Protein AF-A0A972U0E0-F1 (afdb_monomer)

pLDDT: mean 87.34, std 15.99, range [45.97, 98.5]

Mean predicted aligned error: 7.49 Å

Structure (mmCIF, N/CA/C/O backbone):
data_AF-A0A972U0E0-F1
#
_entry.id   AF-A0A972U0E0-F1
#
loop_
_atom_site.group_PDB
_atom_site.id
_atom_site.type_symbol
_atom_site.label_atom_id
_atom_site.label_alt_id
_atom_site.label_comp_id
_atom_site.label_asym_id
_atom_site.label_entity_id
_atom_site.label_seq_id
_atom_site.pdbx_PDB_ins_code
_atom_site.Cartn_x
_atom_site.Cartn_y
_atom_site.Cartn_z
_atom_site.occupancy
_atom_site.B_iso_or_equiv
_atom_site.auth_seq_id
_atom_site.auth_comp_id
_atom_site.auth_asym_id
_atom_site.auth_atom_id
_atom_site.pdbx_PDB_model_num
ATOM 1 N N . MET A 1 1 ? -21.734 -22.001 16.096 1.00 52.44 1 MET A N 1
ATOM 2 C CA . MET A 1 1 ? -20.708 -21.516 15.146 1.00 52.44 1 MET A CA 1
ATOM 3 C C . MET A 1 1 ? -21.021 -20.067 14.820 1.00 52.44 1 MET A C 1
ATOM 5 O O . MET A 1 1 ? -22.146 -19.792 14.429 1.00 52.44 1 MET A O 1
ATOM 9 N N . LEU A 1 2 ? -20.081 -19.148 15.040 1.00 45.97 2 LEU A N 1
ATOM 10 C CA . LEU A 1 2 ? -20.232 -17.753 14.615 1.00 45.97 2 LEU A CA 1
ATOM 11 C C . LEU A 1 2 ? -20.106 -17.695 13.086 1.00 45.97 2 LEU A C 1
ATOM 13 O O . LEU A 1 2 ? -19.237 -18.385 12.544 1.00 45.97 2 LEU A O 1
ATOM 17 N N . PRO A 1 3 ? -20.931 -16.912 12.372 1.00 53.34 3 PRO A N 1
ATOM 18 C CA . PRO A 1 3 ? -20.712 -16.708 10.953 1.00 53.34 3 PRO A CA 1
ATOM 19 C C . PRO A 1 3 ? -19.336 -16.064 10.796 1.00 53.34 3 PRO A C 1
ATOM 21 O O . PRO A 1 3 ? -19.034 -15.043 11.415 1.00 53.34 3 PRO A O 1
ATOM 24 N N . LYS A 1 4 ? -18.482 -16.679 9.978 1.00 53.16 4 LYS A N 1
ATOM 25 C CA . LYS A 1 4 ? -17.305 -16.003 9.442 1.00 53.16 4 LYS A CA 1
ATOM 26 C C . LYS A 1 4 ? -17.856 -14.783 8.719 1.00 53.16 4 LYS A C 1
ATOM 28 O O . LYS A 1 4 ? -18.472 -14.951 7.670 1.00 53.16 4 LYS A O 1
ATOM 33 N N . LEU A 1 5 ? -17.717 -13.591 9.305 1.00 50.53 5 LEU A N 1
ATOM 34 C CA . LEU A 1 5 ? -18.037 -12.353 8.609 1.00 50.53 5 LEU A CA 1
ATOM 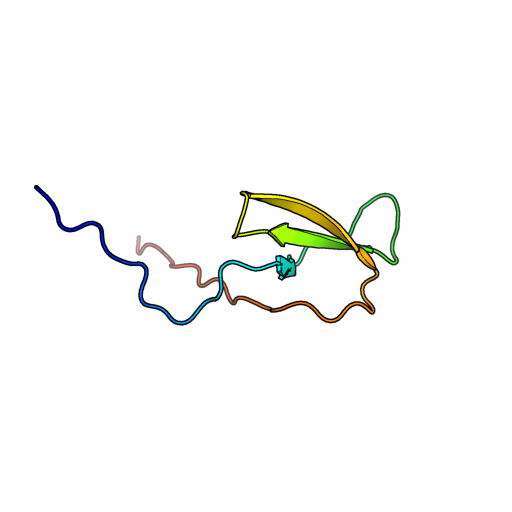35 C C . LEU A 1 5 ? -17.185 -12.362 7.341 1.00 50.53 5 LEU A C 1
ATOM 37 O O . LEU A 1 5 ? -15.977 -12.128 7.382 1.00 50.53 5 LEU A O 1
ATOM 41 N N . SER A 1 6 ? -17.800 -12.704 6.211 1.00 52.47 6 SER A N 1
ATOM 42 C CA . SER A 1 6 ? -17.233 -12.418 4.909 1.00 52.47 6 SER A CA 1
ATOM 43 C C . SER A 1 6 ? -17.014 -10.917 4.904 1.00 52.47 6 SER A C 1
ATOM 45 O O . SER A 1 6 ? -17.965 -10.160 5.096 1.00 52.47 6 SER A O 1
ATOM 47 N N . TYR A 1 7 ? -15.760 -10.505 4.767 1.00 53.16 7 TYR A N 1
ATOM 48 C CA . TYR A 1 7 ? -15.325 -9.121 4.653 1.00 53.16 7 TYR A CA 1
ATOM 49 C C . TYR A 1 7 ? -15.912 -8.525 3.354 1.00 53.16 7 TYR A C 1
ATOM 51 O O . TYR A 1 7 ? -15.228 -8.334 2.355 1.00 53.16 7 TYR A O 1
ATOM 59 N N . ALA A 1 8 ? -17.230 -8.338 3.306 1.00 52.41 8 ALA A N 1
ATOM 60 C CA . ALA A 1 8 ? -18.004 -8.016 2.114 1.00 52.41 8 ALA A CA 1
ATOM 61 C C . ALA A 1 8 ? -18.016 -6.499 1.903 1.00 52.41 8 ALA A C 1
ATOM 63 O O . ALA A 1 8 ? -19.050 -5.843 1.938 1.00 52.41 8 ALA A O 1
ATOM 64 N N . GLY A 1 9 ? -16.820 -5.940 1.739 1.00 60.84 9 GLY A N 1
ATOM 65 C CA . GLY A 1 9 ? -16.585 -4.522 1.500 1.00 60.84 9 GLY A CA 1
ATOM 66 C C . GLY A 1 9 ? -15.722 -4.298 0.264 1.00 60.84 9 GLY A C 1
ATOM 67 O O . GLY A 1 9 ? -14.721 -3.607 0.365 1.00 60.84 9 GLY A O 1
ATOM 68 N N . GLY A 1 10 ? -16.043 -4.935 -0.866 1.00 78.31 10 GLY A N 1
ATOM 69 C CA . GLY A 1 10 ? -15.616 -4.520 -2.216 1.00 78.31 10 GLY A CA 1
ATOM 70 C C . GLY A 1 10 ? -14.117 -4.494 -2.565 1.00 78.31 10 GLY A C 1
ATOM 71 O O . GLY A 1 10 ? -13.780 -4.084 -3.673 1.00 78.31 10 GLY A O 1
ATOM 72 N N . PHE A 1 11 ? -13.205 -4.908 -1.683 1.00 84.81 11 PHE A N 1
ATOM 73 C CA . PHE A 1 11 ? -11.767 -4.915 -1.976 1.00 84.81 11 PHE A CA 1
ATOM 74 C C . PHE A 1 11 ? -11.313 -6.265 -2.537 1.00 84.81 11 PHE A C 1
ATOM 76 O O . PHE A 1 11 ? -11.646 -7.317 -1.994 1.00 84.81 11 PHE A O 1
ATOM 83 N N . ALA A 1 12 ? -10.530 -6.223 -3.617 1.00 91.56 12 ALA A N 1
ATOM 84 C CA . ALA A 1 12 ? -9.910 -7.406 -4.196 1.00 91.56 12 ALA A CA 1
ATOM 85 C C . ALA A 1 12 ? -8.765 -7.907 -3.300 1.00 91.56 12 ALA A C 1
ATOM 87 O O . ALA A 1 12 ? -8.095 -7.117 -2.635 1.00 91.56 12 ALA A O 1
ATOM 88 N N . ALA A 1 13 ? -8.509 -9.214 -3.315 1.00 93.38 13 ALA A N 1
ATOM 89 C CA . ALA A 1 13 ? -7.293 -9.785 -2.745 1.00 93.38 13 ALA A CA 1
ATOM 90 C C . ALA A 1 13 ? -6.129 -9.549 -3.725 1.00 93.38 13 ALA A C 1
ATOM 92 O O . ALA A 1 13 ? -5.833 -10.388 -4.568 1.00 93.38 13 ALA A O 1
ATOM 93 N N . ASP A 1 14 ? -5.533 -8.359 -3.669 1.00 94.81 14 ASP A N 1
ATOM 94 C CA . ASP A 1 14 ? -4.520 -7.880 -4.622 1.00 94.81 14 ASP A CA 1
ATOM 95 C C . ASP A 1 14 ? -3.467 -7.020 -3.893 1.00 94.81 14 ASP A C 1
ATOM 97 O O . ASP A 1 14 ? -3.485 -6.914 -2.662 1.00 94.81 14 ASP A O 1
ATOM 101 N N . ASN A 1 15 ? -2.540 -6.418 -4.634 1.00 96.81 15 ASN A N 1
ATOM 102 C CA . ASN A 1 15 ? -1.533 -5.495 -4.126 1.00 96.81 15 ASN A CA 1
ATOM 103 C C . ASN A 1 15 ? -2.114 -4.088 -3.954 1.00 96.81 15 ASN A C 1
ATOM 105 O O . ASN A 1 15 ? -2.730 -3.528 -4.867 1.00 96.81 15 ASN A O 1
ATOM 109 N N . TYR A 1 16 ? -1.870 -3.503 -2.784 1.00 97.56 16 TYR A N 1
ATOM 110 C CA . TYR A 1 16 ? -2.288 -2.147 -2.451 1.00 97.56 16 TYR A CA 1
ATOM 111 C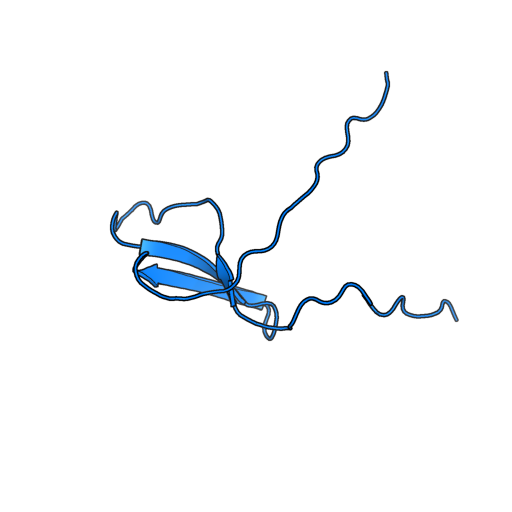 C . TYR A 1 16 ? -1.109 -1.318 -1.968 1.00 97.56 16 TYR A C 1
ATOM 113 O O . TYR A 1 16 ? -0.312 -1.782 -1.150 1.00 97.56 16 TYR A O 1
ATOM 121 N N . TRP A 1 17 ? -1.027 -0.079 -2.444 1.00 97.81 17 TRP A N 1
ATOM 122 C CA . TRP A 1 17 ? -0.022 0.873 -1.985 1.00 97.81 17 TRP A CA 1
ATOM 123 C C . TRP A 1 17 ? -0.134 1.145 -0.479 1.00 97.81 17 TRP A C 1
ATOM 125 O O . TRP A 1 17 ? -1.232 1.301 0.058 1.00 97.81 17 TRP A O 1
ATOM 135 N N . SER A 1 18 ? 1.022 1.240 0.180 1.00 94.75 18 SER A N 1
ATOM 136 C CA . SER A 1 18 ? 1.194 1.844 1.504 1.00 94.75 18 SER A CA 1
ATOM 137 C C . SER A 1 18 ? 1.604 3.315 1.363 1.00 94.75 18 SER A C 1
ATOM 139 O O . SER A 1 18 ? 2.116 3.732 0.325 1.00 94.75 18 SER A O 1
ATOM 141 N N . SER A 1 19 ? 1.434 4.106 2.425 1.00 94.62 19 SER A N 1
ATOM 142 C CA . SER A 1 19 ? 1.949 5.480 2.509 1.00 94.62 19 SER A CA 1
ATOM 143 C C . SER A 1 19 ? 3.458 5.554 2.787 1.00 94.62 19 SER A C 1
ATOM 145 O O . SER A 1 19 ? 4.019 6.647 2.839 1.00 94.62 19 SER A O 1
ATOM 147 N N . SER A 1 20 ? 4.125 4.416 2.999 1.00 96.88 20 SER A N 1
ATOM 148 C CA . SER A 1 20 ? 5.553 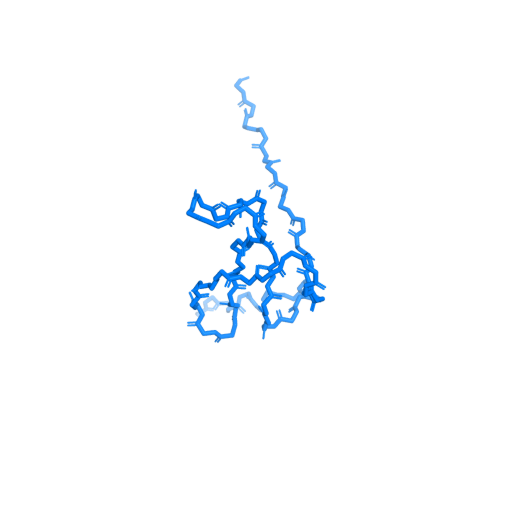4.351 3.324 1.00 96.88 20 SER A CA 1
ATOM 149 C C . SER A 1 20 ? 6.428 4.260 2.070 1.00 96.88 20 SER A C 1
ATOM 151 O O . SER A 1 20 ? 6.319 3.320 1.282 1.00 96.88 20 SER A O 1
ATOM 153 N N . GLN A 1 21 ? 7.356 5.205 1.923 1.00 97.81 21 GLN A N 1
ATOM 154 C CA . GLN A 1 21 ? 8.439 5.134 0.939 1.00 97.81 21 GLN A CA 1
ATOM 155 C C . GLN A 1 21 ? 9.492 4.091 1.358 1.00 97.81 21 GLN A C 1
ATOM 157 O O . GLN A 1 21 ? 9.732 3.904 2.552 1.00 97.81 21 GLN A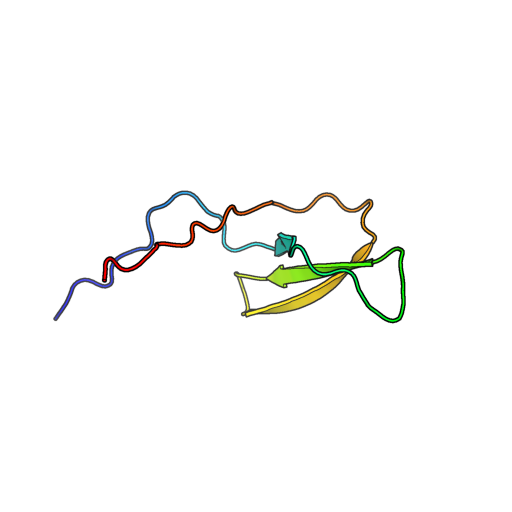 O 1
ATOM 162 N 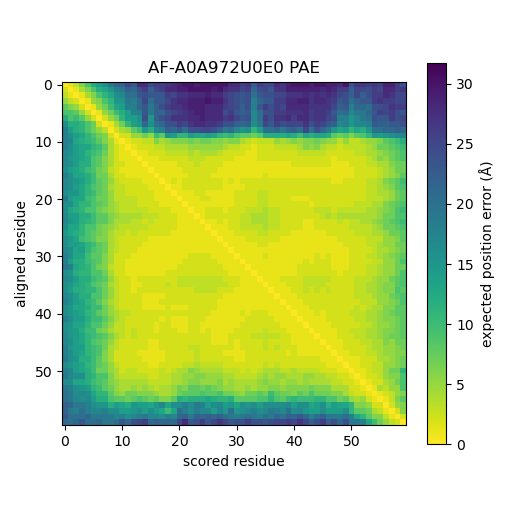N . ASN A 1 22 ? 10.154 3.446 0.391 1.00 97.81 22 ASN A N 1
ATOM 163 C CA . ASN A 1 22 ? 11.355 2.660 0.678 1.00 97.81 22 ASN A CA 1
ATOM 164 C C . ASN A 1 22 ? 12.501 3.598 1.132 1.00 97.81 22 ASN A C 1
ATOM 166 O O . ASN A 1 22 ? 12.774 4.623 0.503 1.00 97.81 22 ASN A O 1
ATOM 170 N N . SER A 1 23 ? 13.166 3.264 2.239 1.00 97.38 23 SER A N 1
ATOM 171 C CA . SER A 1 23 ? 14.248 4.072 2.811 1.00 97.38 23 SER A CA 1
ATOM 172 C C . SER A 1 23 ? 15.539 4.046 1.989 1.00 97.38 23 SER A C 1
ATOM 174 O O . SER A 1 23 ? 16.280 5.024 2.015 1.00 97.38 23 SER A O 1
ATOM 176 N N . THR A 1 24 ? 15.814 2.967 1.252 1.00 97.62 24 THR A N 1
ATOM 177 C CA . THR A 1 24 ? 17.052 2.806 0.469 1.00 97.62 24 THR A CA 1
ATOM 178 C C . THR A 1 24 ? 16.902 3.252 -0.983 1.00 97.62 24 THR A C 1
ATOM 180 O O . THR A 1 24 ? 17.893 3.590 -1.625 1.00 97.62 24 THR A O 1
ATOM 183 N N . ASN A 1 25 ? 15.672 3.296 -1.504 1.00 97.56 25 ASN A N 1
ATOM 184 C CA . ASN A 1 25 ? 15.381 3.719 -2.870 1.00 97.56 25 ASN A CA 1
ATOM 185 C C . ASN A 1 25 ? 14.173 4.663 -2.910 1.00 97.56 25 ASN A C 1
ATOM 187 O O . ASN A 1 25 ? 13.023 4.232 -2.830 1.00 97.56 25 ASN A O 1
ATOM 191 N N . ALA A 1 26 ? 14.433 5.956 -3.117 1.00 97.44 26 ALA A N 1
ATOM 192 C C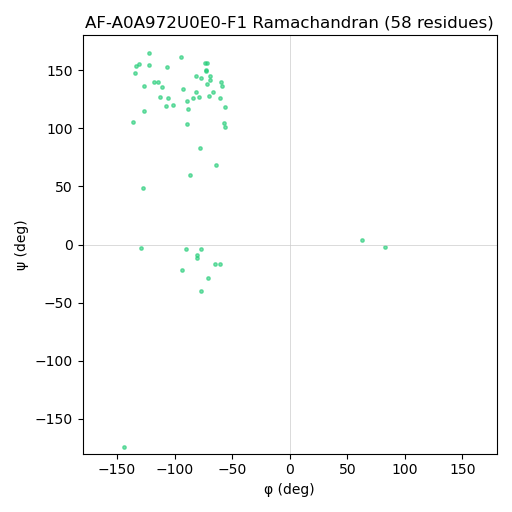A . ALA A 1 26 ? 13.402 6.993 -3.152 1.00 97.44 26 ALA A CA 1
ATOM 193 C C . ALA A 1 26 ? 12.402 6.851 -4.315 1.00 97.44 26 ALA A C 1
ATOM 195 O O . ALA A 1 26 ? 11.317 7.440 -4.261 1.00 97.44 26 ALA A O 1
ATOM 196 N N . ASN A 1 27 ? 12.730 6.060 -5.340 1.00 98.31 27 ASN A N 1
ATOM 197 C CA . ASN A 1 27 ? 11.819 5.760 -6.443 1.00 98.31 27 ASN A CA 1
ATOM 198 C C . ASN A 1 27 ? 10.808 4.663 -6.093 1.00 98.31 27 ASN A C 1
ATOM 200 O O . ASN A 1 27 ? 9.837 4.503 -6.826 1.00 98.31 27 ASN A O 1
ATOM 204 N N . ASN A 1 28 ? 10.992 3.947 -4.978 1.00 98.50 28 ASN A N 1
ATOM 205 C CA . ASN A 1 28 ? 10.121 2.850 -4.567 1.00 98.50 28 ASN A CA 1
ATOM 206 C C . ASN A 1 28 ? 9.227 3.228 -3.376 1.00 98.50 28 ASN A C 1
ATOM 208 O O . ASN A 1 28 ? 9.565 4.064 -2.531 1.00 98.50 28 ASN A O 1
ATOM 212 N N . ALA A 1 29 ? 8.072 2.575 -3.297 1.00 98.38 29 ALA A N 1
ATOM 213 C CA . ALA A 1 29 ? 7.169 2.596 -2.152 1.00 98.38 29 ALA A CA 1
ATOM 214 C C . ALA A 1 29 ? 6.760 1.169 -1.776 1.00 98.38 29 ALA A C 1
ATOM 216 O O . ALA A 1 29 ? 6.790 0.254 -2.604 1.00 98.38 29 ALA A O 1
ATOM 217 N N . TRP A 1 30 ? 6.376 0.980 -0.518 1.00 98.38 30 TRP A N 1
ATOM 218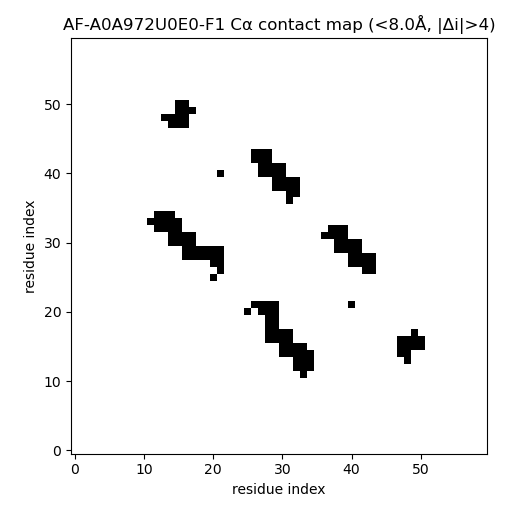 C CA . TRP A 1 30 ? 5.909 -0.310 -0.027 1.00 98.38 30 TRP A CA 1
ATOM 219 C C . TRP A 1 30 ? 4.475 -0.583 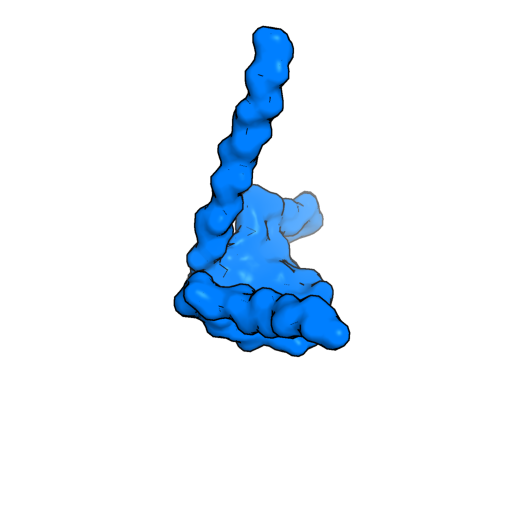-0.486 1.00 98.38 30 TRP A C 1
ATOM 221 O O . TRP A 1 30 ? 3.633 0.314 -0.532 1.00 98.38 30 TRP A O 1
ATOM 231 N N . ASN A 1 31 ? 4.175 -1.838 -0.797 1.00 97.94 31 ASN A N 1
ATOM 232 C CA . ASN A 1 31 ? 2.823 -2.314 -1.054 1.00 97.94 31 ASN A CA 1
ATOM 233 C C . ASN A 1 31 ? 2.570 -3.635 -0.327 1.00 97.94 31 ASN A C 1
ATOM 235 O O . ASN A 1 31 ? 3.482 -4.439 -0.134 1.00 97.94 31 ASN A O 1
ATOM 239 N N . GLN A 1 32 ? 1.321 -3.828 0.090 1.00 97.50 32 GLN A N 1
ATOM 240 C CA . GLN A 1 32 ? 0.863 -5.023 0.785 1.00 97.50 32 GLN A CA 1
ATOM 241 C C . GLN A 1 32 ? 0.033 -5.879 -0.165 1.00 97.50 32 GLN A C 1
ATOM 243 O O . GLN A 1 32 ? -0.960 -5.411 -0.728 1.00 97.50 32 GLN A O 1
ATOM 248 N N . ASN A 1 33 ? 0.407 -7.146 -0.295 1.00 96.44 33 ASN A N 1
ATOM 249 C CA . ASN A 1 33 ? -0.354 -8.136 -1.031 1.00 96.44 33 ASN A CA 1
ATOM 250 C C . ASN A 1 33 ? -1.369 -8.804 -0.097 1.00 96.44 33 ASN A C 1
ATOM 252 O O . ASN A 1 33 ? -0.999 -9.469 0.871 1.00 96.44 33 ASN A O 1
ATOM 256 N N . PHE A 1 34 ? -2.659 -8.636 -0.382 1.00 94.00 34 PHE A N 1
ATOM 257 C CA . PHE A 1 34 ? -3.732 -9.260 0.401 1.00 94.00 34 PHE A CA 1
ATOM 258 C C . PHE A 1 34 ? -4.149 -10.648 -0.112 1.00 94.00 34 PHE A C 1
ATOM 260 O O . PHE A 1 34 ? -4.980 -11.290 0.524 1.00 94.00 34 PHE A O 1
ATOM 267 N N . ASN A 1 35 ? -3.581 -11.126 -1.223 1.00 95.25 35 ASN A N 1
ATOM 268 C CA . ASN A 1 35 ? -3.758 -12.502 -1.697 1.00 95.25 35 ASN A CA 1
ATOM 269 C C . ASN A 1 35 ? -2.906 -13.494 -0.890 1.00 95.25 35 ASN A C 1
ATOM 271 O O . ASN A 1 35 ? -3.365 -14.584 -0.569 1.00 95.25 35 ASN A O 1
ATOM 275 N N . ASN A 1 36 ? -1.667 -13.116 -0.550 1.00 95.62 36 ASN A N 1
ATOM 276 C CA . ASN A 1 36 ? -0.715 -14.004 0.131 1.00 95.62 36 ASN A CA 1
ATOM 277 C C . ASN A 1 36 ? -0.049 -13.413 1.387 1.00 95.62 36 ASN A C 1
ATOM 279 O O . ASN A 1 36 ? 0.702 -14.117 2.051 1.00 95.62 36 ASN A O 1
ATOM 283 N N . GLY A 1 37 ? -0.317 -12.153 1.736 1.00 96.12 37 GLY A N 1
ATOM 284 C CA . GLY A 1 37 ? 0.237 -11.515 2.933 1.00 96.12 37 GLY A CA 1
ATOM 285 C C . GLY A 1 37 ? 1.653 -10.955 2.772 1.00 96.12 37 GLY A C 1
ATOM 286 O O . GLY A 1 37 ? 2.149 -10.324 3.704 1.00 96.12 37 GLY A O 1
ATOM 287 N N . ASN A 1 38 ? 2.292 -11.113 1.612 1.00 98.06 38 ASN A N 1
ATOM 288 C CA . ASN A 1 38 ? 3.637 -10.593 1.385 1.00 98.06 38 ASN A CA 1
ATOM 289 C C . ASN A 1 38 ? 3.653 -9.066 1.253 1.00 98.06 38 ASN A C 1
ATOM 291 O O . ASN A 1 38 ? 2.673 -8.436 0.849 1.00 98.06 38 ASN A O 1
ATOM 295 N N . GLN A 1 39 ? 4.814 -8.488 1.541 1.00 97.88 39 GLN A N 1
ATOM 296 C CA . GLN A 1 39 ? 5.103 -7.079 1.323 1.00 97.88 39 GLN A CA 1
ATOM 297 C C . GLN A 1 39 ? 6.191 -6.941 0.256 1.00 97.88 39 GLN A C 1
ATOM 299 O O . GLN A 1 39 ? 7.146 -7.715 0.236 1.00 97.88 39 GLN A O 1
ATOM 304 N N . PHE A 1 40 ? 6.038 -5.953 -0.623 1.00 98.00 40 PHE A N 1
ATOM 305 C CA . PHE A 1 40 ? 6.966 -5.682 -1.721 1.00 98.00 40 PHE A CA 1
ATOM 306 C C . PHE A 1 40 ? 7.296 -4.193 -1.787 1.00 98.00 40 PHE A C 1
ATOM 308 O O . PHE A 1 40 ? 6.468 -3.360 -1.411 1.00 98.00 40 PHE A O 1
ATOM 315 N N . ASP A 1 41 ? 8.462 -3.842 -2.322 1.00 97.94 41 ASP A N 1
ATOM 316 C CA . ASP A 1 41 ? 8.789 -2.476 -2.708 1.00 97.94 41 ASP A CA 1
ATOM 317 C C . ASP A 1 41 ? 8.782 -2.353 -4.236 1.00 97.94 41 ASP A C 1
ATOM 319 O O . ASP A 1 41 ? 9.509 -3.032 -4.950 1.00 97.94 41 ASP A O 1
ATOM 323 N N . ASN A 1 42 ? 7.905 -1.501 -4.756 1.00 98.25 42 ASN A N 1
ATOM 324 C CA . ASN A 1 42 ? 7.730 -1.315 -6.195 1.00 98.25 42 ASN A CA 1
ATOM 325 C C . ASN A 1 42 ? 7.964 0.147 -6.559 1.00 98.25 42 ASN A C 1
ATOM 327 O O . ASN A 1 42 ? 7.755 1.035 -5.728 1.00 98.25 42 ASN A O 1
ATOM 331 N N . ASN A 1 43 ? 8.358 0.401 -7.808 1.00 98.06 43 ASN A N 1
ATOM 332 C CA . ASN A 1 43 ? 8.522 1.761 -8.309 1.00 98.06 43 ASN A CA 1
ATOM 333 C C . ASN A 1 43 ? 7.196 2.531 -8.200 1.00 98.06 43 ASN A C 1
ATOM 335 O O . ASN A 1 43 ? 6.132 2.006 -8.529 1.00 98.06 43 ASN A O 1
ATOM 339 N N . LYS A 1 44 ? 7.262 3.782 -7.743 1.00 97.50 44 LYS A N 1
ATOM 340 C CA . LYS A 1 44 ? 6.115 4.681 -7.556 1.00 97.50 44 LYS A CA 1
ATOM 341 C C . LYS A 1 44 ? 5.343 4.971 -8.848 1.00 97.50 44 LYS A C 1
ATOM 343 O O . LYS A 1 44 ? 4.215 5.445 -8.768 1.00 97.50 44 LYS A O 1
ATOM 348 N N . ASN A 1 45 ? 5.924 4.704 -10.020 1.00 97.62 45 ASN A N 1
ATOM 349 C CA . ASN A 1 45 ? 5.234 4.803 -11.308 1.00 97.62 45 ASN A CA 1
ATOM 350 C C . ASN A 1 45 ? 4.347 3.584 -11.639 1.00 97.62 45 ASN A C 1
ATOM 352 O O . ASN A 1 45 ? 3.589 3.637 -12.609 1.00 97.62 45 ASN A O 1
ATOM 356 N N . ASN A 1 46 ? 4.408 2.500 -10.857 1.00 97.75 46 ASN A N 1
ATOM 357 C CA . ASN A 1 46 ? 3.549 1.338 -11.063 1.00 97.75 46 ASN A CA 1
ATOM 358 C C . ASN A 1 46 ? 2.088 1.659 -10.719 1.00 97.75 46 ASN A C 1
ATOM 360 O O . ASN A 1 46 ? 1.773 2.375 -9.768 1.00 97.75 46 ASN A O 1
ATOM 364 N N . THR A 1 47 ? 1.167 1.056 -11.466 1.00 97.69 47 THR A N 1
ATOM 365 C CA . THR A 1 47 ? -0.267 1.165 -11.182 1.00 97.69 47 THR A CA 1
ATOM 366 C C . THR A 1 47 ? -0.683 0.054 -10.220 1.00 97.69 47 THR A C 1
ATOM 368 O O . THR A 1 47 ? -0.827 -1.092 -10.635 1.00 97.69 47 THR A O 1
ATOM 371 N N . LEU A 1 48 ? -0.883 0.389 -8.941 1.00 96.69 48 LEU A N 1
ATOM 372 C CA . LEU A 1 48 ? -1.475 -0.501 -7.933 1.00 96.69 48 LEU A CA 1
ATOM 373 C C . LEU A 1 48 ? -2.729 0.135 -7.325 1.00 96.69 48 LEU A C 1
ATOM 375 O O . LEU A 1 48 ? -2.979 1.335 -7.461 1.00 96.69 48 LEU A O 1
ATOM 379 N N . ARG A 1 49 ? -3.527 -0.681 -6.633 1.00 95.50 49 ARG A N 1
ATOM 380 C CA . ARG A 1 49 ? -4.758 -0.233 -5.977 1.00 95.50 49 ARG A CA 1
ATOM 381 C C . ARG A 1 49 ? -4.442 0.591 -4.722 1.00 95.50 49 ARG A C 1
ATOM 383 O O . ARG A 1 49 ? -3.398 0.426 -4.095 1.00 95.50 49 ARG A O 1
ATOM 390 N N . VAL A 1 50 ? -5.381 1.442 -4.308 1.00 93.31 50 VAL A N 1
ATOM 391 C CA . VAL A 1 50 ? -5.313 2.199 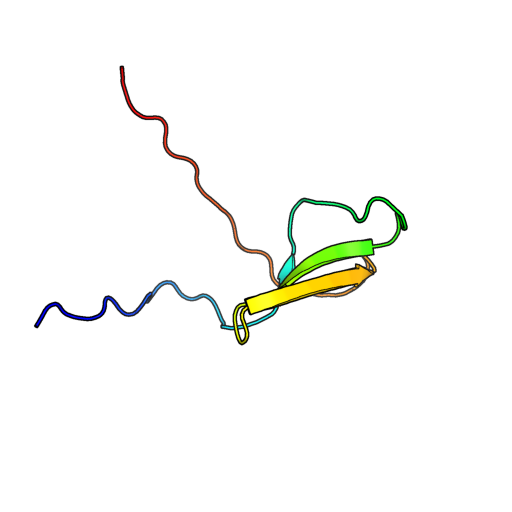-3.044 1.00 93.31 50 VAL A CA 1
ATOM 392 C C . VAL A 1 50 ? -6.478 1.789 -2.151 1.00 93.31 50 VAL A C 1
ATOM 394 O O . VAL A 1 50 ? -7.593 1.576 -2.628 1.00 93.31 50 VAL A O 1
ATOM 397 N N . ARG A 1 51 ? -6.217 1.648 -0.848 1.00 88.81 51 ARG A N 1
ATOM 398 C CA . ARG A 1 51 ? -7.227 1.318 0.159 1.00 88.81 51 ARG A CA 1
ATOM 399 C C . ARG A 1 51 ? -7.186 2.357 1.279 1.00 88.81 51 ARG A C 1
ATOM 401 O O . ARG A 1 51 ? -6.184 2.415 1.987 1.00 88.81 51 ARG A O 1
ATOM 408 N N . PRO A 1 52 ? -8.246 3.156 1.473 1.00 86.88 52 PRO A N 1
ATOM 409 C CA . PRO A 1 52 ? -8.290 4.103 2.577 1.00 86.88 52 PRO A CA 1
ATOM 410 C C . PRO A 1 52 ? -8.408 3.369 3.920 1.00 86.88 52 PRO A C 1
ATOM 412 O O . PRO A 1 52 ? -9.140 2.385 4.043 1.00 86.88 52 PRO A O 1
ATOM 415 N N . VAL A 1 53 ? -7.715 3.881 4.937 1.00 87.50 53 VAL A N 1
ATOM 416 C CA . VAL A 1 53 ? -7.794 3.407 6.325 1.00 87.50 53 VAL A CA 1
ATOM 417 C C . VAL A 1 53 ? -8.436 4.508 7.163 1.00 87.50 53 VAL A C 1
ATOM 419 O O . VAL A 1 53 ? -8.000 5.655 7.114 1.00 87.50 53 VAL A O 1
ATOM 422 N N . ARG A 1 54 ? -9.492 4.176 7.914 1.00 86.12 54 ARG A N 1
ATOM 423 C CA . ARG A 1 54 ? -10.153 5.112 8.834 1.00 86.12 54 ARG A CA 1
ATOM 424 C C . ARG A 1 54 ? -9.695 4.826 10.259 1.00 86.12 54 ARG A C 1
ATOM 426 O O . ARG A 1 54 ? -9.892 3.716 10.745 1.00 86.12 54 ARG A O 1
ATOM 433 N N . GLY A 1 55 ? -9.087 5.819 10.901 1.00 88.19 55 GLY A N 1
ATOM 434 C CA . GLY A 1 55 ? -8.849 5.807 12.342 1.00 88.19 55 GLY A CA 1
ATOM 435 C C . GLY A 1 55 ? -10.106 6.245 13.090 1.00 88.19 55 GLY A C 1
ATOM 436 O O . GLY A 1 55 ? -10.843 7.103 12.606 1.00 88.19 55 GLY A O 1
ATOM 437 N N . PHE A 1 56 ? -10.347 5.663 14.262 1.00 84.94 56 PHE A N 1
ATOM 438 C CA . PHE A 1 56 ? -11.412 6.089 15.167 1.00 84.94 56 PHE A CA 1
ATOM 439 C C . PHE A 1 56 ? -10.783 6.721 16.404 1.00 84.94 56 PHE A C 1
ATOM 441 O O . PHE A 1 56 ? -9.818 6.185 16.948 1.00 84.94 56 PHE A O 1
ATOM 448 N N . GLN A 1 57 ? -11.326 7.852 16.844 1.00 84.12 57 GLN A N 1
ATOM 449 C CA . GLN A 1 57 ? -10.987 8.421 18.140 1.00 84.12 57 GLN A CA 1
ATOM 450 C C . GLN A 1 57 ? -11.862 7.743 19.197 1.00 84.12 57 GLN A C 1
ATOM 452 O O . GLN A 1 57 ? -13.084 7.708 19.059 1.00 84.12 57 GLN A O 1
ATOM 457 N N . TYR A 1 58 ? -11.243 7.189 20.236 1.00 81.06 58 TYR A N 1
ATOM 458 C CA . TYR A 1 58 ? -11.975 6.747 21.419 1.00 81.06 58 TYR A CA 1
ATOM 459 C C . TYR A 1 58 ? -12.279 7.985 22.274 1.00 81.06 58 TYR A C 1
ATOM 461 O O . TYR A 1 58 ? -11.377 8.779 22.541 1.00 81.06 58 TYR A O 1
ATOM 469 N N . GLY A 1 59 ? -13.548 8.187 22.637 1.00 78.38 59 GLY A N 1
ATOM 470 C CA . GLY A 1 59 ? -13.958 9.287 23.511 1.00 78.38 59 GLY A CA 1
ATOM 471 C C . GLY A 1 59 ? -13.470 9.047 24.937 1.00 78.38 59 GLY A C 1
ATOM 472 O O . GLY A 1 59 ? -13.685 7.960 25.473 1.00 78.38 59 GLY A O 1
ATOM 473 N N . THR A 1 60 ? -12.789 10.042 25.506 1.00 62.72 60 THR A N 1
ATOM 474 C CA . THR A 1 60 ? -12.455 10.134 26.936 1.00 62.72 60 THR A CA 1
ATOM 475 C C . THR A 1 60 ? -13.593 10.773 27.706 1.00 62.72 60 THR A C 1
ATOM 477 O O . THR A 1 60 ? -14.113 11.785 27.180 1.00 62.72 60 THR A O 1
#

Solvent-accessible surface area (backbone atoms only — not comparable to full-atom values): 4085 Å² total; per-residue (Å²): 133,80,80,78,76,71,84,84,69,92,72,76,67,43,54,25,55,50,96,47,65,39,90,90,41,86,62,24,24,33,28,43,27,62,68,79,70,50,75,49,75,42,54,68,86,60,94,66,45,81,71,92,82,85,87,80,86,80,87,128

Nearest PDB structures (foldseek):
  2d9t-assembly1_A  TM=5.596E-01  e=4.036E+00  Mus musculus

Sequence (60 aa):
MLPKLSYAGGFAADNYWSSSQNSTNANNAWNQNFNNGNQFDNNKNNTLRVRPVRGFQYGT

Radius of gyration: 15.09 Å; Cα contacts (8 Å, |Δi|>4): 74; chains: 1; bounding box: 38×32×38 Å

Secondary structure (DSSP, 8-state):
--------SS--SSEEEEEEEPSS-TTEEEEEETTT--EEEEETTS--B-------PPP-

Foldseek 3Di:
DDPPPPPPDPDDQAKEFDPAADPVDNQWGWIAGSVPGDIDIDGPPDDDHYDDDDDDDDDD